Protein AF-A0A1G1BTY7-F1 (afdb_monomer_lite)

Structure (mmCIF, N/CA/C/O backbone):
data_AF-A0A1G1BTY7-F1
#
_entry.id   AF-A0A1G1BTY7-F1
#
loop_
_atom_site.group_PDB
_atom_site.id
_atom_site.type_symbol
_atom_site.label_atom_id
_atom_site.label_alt_id
_atom_site.label_comp_id
_atom_site.label_asym_id
_atom_site.label_entity_id
_atom_site.label_seq_id
_atom_site.pdbx_PDB_ins_code
_atom_site.Cartn_x
_atom_site.Cartn_y
_atom_site.Cartn_z
_atom_site.occupancy
_atom_site.B_iso_or_equiv
_atom_site.auth_seq_id
_atom_site.auth_comp_id
_atom_site.auth_asym_id
_atom_site.auth_atom_id
_atom_site.pdbx_PDB_model_num
ATOM 1 N N . MET A 1 1 ? -11.167 17.043 -4.896 1.00 30.80 1 MET A N 1
ATOM 2 C CA . MET A 1 1 ? -10.889 15.756 -4.227 1.00 30.80 1 MET A CA 1
ATOM 3 C C . MET A 1 1 ? -9.434 15.813 -3.816 1.00 30.80 1 MET A C 1
ATOM 5 O O . MET A 1 1 ? -8.665 16.258 -4.662 1.00 30.80 1 MET A O 1
ATOM 9 N N . PRO A 1 2 ? -9.072 15.516 -2.560 1.00 29.55 2 PRO A N 1
ATOM 10 C CA . PRO A 1 2 ? -7.676 15.554 -2.155 1.00 29.55 2 PRO A CA 1
ATOM 11 C C . PRO A 1 2 ? -6.956 14.440 -2.915 1.00 29.55 2 PRO A C 1
ATOM 13 O O . PRO A 1 2 ? -7.175 13.257 -2.687 1.00 29.55 2 PRO A O 1
ATOM 16 N N . THR A 1 3 ? -6.199 14.832 -3.930 1.00 33.53 3 THR A N 1
ATOM 17 C CA . THR A 1 3 ? -5.165 13.992 -4.515 1.00 33.53 3 THR A CA 1
ATOM 18 C C . THR A 1 3 ? -4.026 14.033 -3.522 1.00 33.53 3 THR A C 1
ATOM 20 O O . THR A 1 3 ? -3.587 15.130 -3.188 1.00 33.53 3 THR A O 1
ATOM 23 N N . CYS A 1 4 ? -3.580 12.881 -3.032 1.00 36.69 4 CYS A N 1
ATOM 24 C CA . CYS A 1 4 ? -2.282 12.803 -2.382 1.00 36.69 4 CYS A CA 1
ATOM 25 C C . CYS A 1 4 ? -1.273 13.517 -3.303 1.00 36.69 4 CYS A C 1
ATOM 27 O O . CYS A 1 4 ? -1.178 13.168 -4.482 1.00 36.69 4 CYS A O 1
ATOM 29 N N . GLU A 1 5 ? -0.651 14.602 -2.832 1.00 35.53 5 GLU A N 1
ATOM 30 C CA . GLU A 1 5 ? 0.199 15.499 -3.636 1.00 35.53 5 GLU A CA 1
ATOM 31 C C . GLU A 1 5 ? 1.597 14.903 -3.895 1.00 35.53 5 GLU A C 1
ATOM 33 O O . GLU A 1 5 ? 2.581 15.626 -4.000 1.00 35.53 5 GLU A O 1
ATOM 38 N N . TYR A 1 6 ? 1.689 13.581 -4.046 1.00 39.53 6 TYR A N 1
ATOM 39 C CA . TYR A 1 6 ? 2.853 12.921 -4.630 1.00 39.53 6 TYR A CA 1
ATOM 40 C C . TYR A 1 6 ? 2.612 12.843 -6.141 1.00 39.53 6 TYR A C 1
ATOM 42 O O . TYR A 1 6 ? 1.597 12.334 -6.629 1.00 39.53 6 TYR A O 1
ATOM 50 N N . ALA A 1 7 ? 3.419 13.617 -6.858 1.00 35.12 7 ALA A N 1
ATOM 51 C CA . ALA A 1 7 ? 3.054 14.248 -8.109 1.00 35.12 7 ALA A CA 1
ATOM 52 C C . ALA A 1 7 ? 2.794 13.244 -9.240 1.00 35.12 7 ALA A C 1
ATOM 54 O O . ALA A 1 7 ? 3.575 12.344 -9.522 1.00 35.12 7 ALA A O 1
ATOM 55 N N . ARG A 1 8 ? 1.705 13.501 -9.973 1.00 36.00 8 ARG A N 1
ATOM 56 C CA . ARG A 1 8 ? 1.373 12.902 -11.271 1.00 36.00 8 ARG A CA 1
ATOM 57 C C . ARG A 1 8 ? 2.515 13.097 -12.278 1.00 36.00 8 ARG A C 1
ATOM 59 O O . ARG A 1 8 ? 2.479 14.031 -13.084 1.00 36.00 8 ARG A O 1
ATOM 66 N N . GLY A 1 9 ? 3.488 12.195 -12.283 1.00 30.42 9 GLY A N 1
ATOM 67 C CA . GLY A 1 9 ? 4.342 11.973 -13.439 1.00 30.42 9 GLY A CA 1
ATOM 68 C C . GLY A 1 9 ? 3.481 11.418 -14.570 1.00 30.42 9 GLY A C 1
ATOM 69 O O . GLY A 1 9 ? 2.760 10.437 -14.393 1.00 30.42 9 GLY A O 1
ATOM 70 N N . LYS A 1 10 ? 3.495 12.055 -15.745 1.00 30.59 10 LYS A N 1
ATOM 71 C CA . LYS A 1 10 ? 2.963 11.407 -16.948 1.00 30.59 10 LYS A CA 1
ATOM 72 C C . LYS A 1 10 ? 3.816 10.169 -17.192 1.00 30.59 10 LYS A C 1
ATOM 74 O O . LYS A 1 10 ? 4.998 10.327 -17.479 1.00 30.59 10 LYS A O 1
ATOM 79 N N . ALA A 1 11 ? 3.218 8.982 -17.114 1.00 34.47 11 ALA A N 1
ATOM 80 C CA . ALA A 1 11 ? 3.853 7.765 -17.596 1.00 34.47 11 ALA A CA 1
ATOM 81 C C . ALA A 1 11 ? 4.316 8.014 -19.044 1.00 34.47 11 ALA A C 1
ATOM 83 O O . ALA A 1 11 ? 3.477 8.340 -19.898 1.00 34.47 11 ALA A O 1
ATOM 84 N N . PRO A 1 12 ? 5.622 7.949 -19.350 1.00 29.91 12 PRO A N 1
ATOM 85 C CA . PRO A 1 12 ? 6.035 7.917 -20.734 1.00 29.91 12 PRO A CA 1
ATOM 86 C C . PRO A 1 12 ? 5.513 6.604 -21.317 1.00 29.91 12 PRO A C 1
ATOM 88 O O . PRO A 1 12 ? 5.798 5.519 -20.816 1.00 29.91 12 PRO A O 1
ATOM 91 N N . ALA A 1 13 ? 4.732 6.698 -22.391 1.00 38.38 13 ALA A N 1
ATOM 92 C CA . ALA A 1 13 ? 4.603 5.567 -23.294 1.00 38.38 13 ALA A CA 1
ATOM 93 C C . ALA A 1 13 ? 6.022 5.196 -23.752 1.00 38.38 13 ALA A C 1
ATOM 95 O O . ALA A 1 13 ? 6.784 6.114 -24.037 1.00 38.38 13 ALA A O 1
ATOM 96 N N . PHE A 1 14 ? 6.393 3.910 -23.799 1.00 40.09 14 PHE A N 1
ATOM 97 C CA . PHE A 1 14 ? 6.900 3.266 -25.022 1.00 40.09 14 PHE A CA 1
ATOM 98 C C . PHE A 1 14 ? 7.572 1.885 -24.829 1.00 40.09 14 PHE A C 1
ATOM 100 O O . PHE A 1 14 ? 8.242 1.605 -23.844 1.00 40.09 14 PHE A O 1
ATOM 107 N N . TYR A 1 15 ? 7.444 1.119 -25.926 1.00 33.34 15 TYR A N 1
ATOM 108 C CA . TYR A 1 15 ? 8.197 -0.038 -26.434 1.00 33.34 15 TYR A CA 1
ATOM 109 C C . TYR A 1 15 ? 8.026 -1.417 -25.776 1.00 33.34 15 TYR A C 1
ATOM 111 O O . TYR A 1 15 ? 8.810 -1.862 -24.944 1.00 33.34 15 TYR A O 1
ATOM 119 N N . ASN A 1 16 ? 7.068 -2.162 -26.346 1.00 40.59 16 ASN A N 1
ATOM 120 C CA . ASN A 1 16 ? 7.170 -3.608 -26.530 1.00 40.59 16 ASN A CA 1
ATOM 121 C C . ASN A 1 16 ? 8.523 -3.942 -27.176 1.00 40.59 16 ASN A C 1
ATOM 123 O O . ASN A 1 16 ? 8.754 -3.609 -28.341 1.00 40.59 16 ASN A O 1
ATOM 127 N N . GLN A 1 17 ? 9.394 -4.625 -26.441 1.00 33.88 17 GLN A N 1
ATOM 128 C CA . GLN A 1 17 ? 10.288 -5.589 -27.064 1.00 33.88 17 GLN A CA 1
ATOM 129 C C . GLN A 1 17 ? 9.609 -6.950 -26.963 1.00 33.88 17 GLN A C 1
ATOM 131 O O . GLN A 1 17 ? 9.411 -7.489 -25.873 1.00 33.88 17 GLN A O 1
ATOM 136 N N . ASP A 1 18 ? 9.190 -7.441 -28.128 1.00 41.91 18 ASP A N 1
ATOM 137 C CA . ASP A 1 18 ? 8.874 -8.840 -28.359 1.00 41.91 18 ASP A CA 1
ATOM 138 C C . ASP A 1 18 ? 10.073 -9.691 -27.931 1.00 41.91 18 ASP A C 1
ATOM 140 O O . ASP A 1 18 ? 11.046 -9.810 -28.668 1.00 41.91 18 ASP A O 1
ATOM 144 N N . ASP A 1 19 ? 9.971 -10.314 -26.761 1.00 38.28 19 ASP A N 1
ATOM 145 C CA . ASP A 1 19 ? 10.674 -11.559 -26.480 1.00 38.28 19 ASP A CA 1
ATOM 146 C C . ASP A 1 19 ? 9.630 -12.671 -26.501 1.00 38.28 19 ASP A C 1
ATOM 148 O O . ASP A 1 19 ? 9.030 -13.058 -25.491 1.00 38.28 19 ASP A O 1
ATOM 152 N N . THR A 1 20 ? 9.377 -13.158 -27.714 1.00 41.41 20 THR A N 1
ATOM 153 C CA . THR A 1 20 ? 8.803 -14.475 -27.951 1.00 41.41 20 THR A CA 1
ATOM 154 C C . THR A 1 20 ? 9.723 -15.521 -27.337 1.00 41.41 20 THR A C 1
ATOM 156 O O . THR A 1 20 ? 10.655 -15.973 -27.988 1.00 41.41 20 THR A O 1
ATOM 159 N N . GLU A 1 21 ? 9.451 -15.917 -26.101 1.00 34.34 21 GLU A N 1
ATOM 160 C CA . GLU A 1 21 ? 9.731 -17.264 -25.614 1.00 34.34 21 GLU A CA 1
ATOM 161 C C . GLU A 1 21 ? 8.809 -17.555 -24.424 1.00 34.34 21 GLU A C 1
ATOM 163 O O . GLU A 1 21 ? 9.045 -17.175 -23.274 1.00 34.34 21 GLU A O 1
ATOM 168 N N . GLU A 1 22 ? 7.701 -18.233 -24.733 1.00 40.88 22 GLU A N 1
ATOM 169 C CA . GLU A 1 22 ? 6.933 -19.009 -23.768 1.00 40.88 22 GLU A CA 1
ATOM 170 C C . GLU A 1 22 ? 7.866 -20.023 -23.090 1.00 40.88 22 GLU A C 1
ATOM 172 O O . GLU A 1 22 ? 8.032 -21.156 -23.538 1.00 40.88 22 GLU A O 1
ATOM 177 N N . SER A 1 23 ? 8.471 -19.636 -21.972 1.00 34.22 23 SER A N 1
ATOM 178 C CA . SER A 1 23 ? 9.056 -20.598 -21.050 1.00 34.22 23 SER A CA 1
ATOM 179 C C . SER A 1 23 ? 7.959 -21.091 -20.111 1.00 34.22 23 SER A C 1
ATOM 181 O O . SER A 1 23 ? 7.565 -20.417 -19.157 1.00 34.22 23 SER A O 1
ATOM 183 N N . MET A 1 24 ? 7.453 -22.284 -20.434 1.00 34.50 24 MET A N 1
ATOM 184 C CA . MET A 1 24 ? 6.590 -23.165 -19.638 1.00 34.50 24 MET A CA 1
ATOM 185 C C . MET A 1 24 ? 7.217 -23.565 -18.285 1.00 34.50 24 MET A C 1
ATOM 187 O O . MET A 1 24 ? 7.344 -24.744 -17.959 1.00 34.50 24 MET A O 1
ATOM 191 N N . PHE A 1 25 ? 7.561 -22.599 -17.442 1.00 32.88 25 PHE A N 1
ATOM 192 C CA . PHE A 1 25 ? 7.796 -22.835 -16.025 1.00 32.88 25 PHE A CA 1
ATOM 193 C C . PHE A 1 25 ? 6.852 -21.941 -15.244 1.00 32.88 25 PHE A C 1
ATOM 195 O O . PHE A 1 25 ? 7.087 -20.749 -15.059 1.00 32.88 25 PHE A O 1
ATOM 202 N N . GLY A 1 26 ? 5.750 -22.542 -14.793 1.00 35.69 26 GLY A N 1
ATOM 203 C CA . GLY A 1 26 ? 4.870 -21.953 -13.800 1.00 35.69 26 GLY A CA 1
ATOM 204 C C . GLY A 1 26 ? 5.678 -21.574 -12.565 1.00 35.69 26 GLY A C 1
ATOM 205 O O . GLY A 1 26 ? 5.890 -22.388 -11.670 1.00 35.69 26 GLY A O 1
ATOM 206 N N . LEU A 1 27 ? 6.123 -20.321 -12.510 1.00 38.34 27 LEU A N 1
ATOM 207 C CA . LEU A 1 27 ? 6.596 -19.694 -11.292 1.00 38.34 27 LEU A CA 1
ATOM 208 C C . LEU A 1 27 ? 5.362 -19.487 -10.416 1.00 38.34 27 LEU A C 1
ATOM 210 O O . LEU A 1 27 ? 4.747 -18.417 -10.402 1.00 38.34 27 LEU A O 1
ATOM 214 N N . SER A 1 28 ? 4.985 -20.528 -9.671 1.00 41.66 28 SER A N 1
ATOM 215 C CA . SER A 1 28 ? 4.284 -20.335 -8.408 1.00 41.66 28 SER A CA 1
ATOM 216 C C . SER A 1 28 ? 5.269 -19.631 -7.473 1.00 41.66 28 SER A C 1
ATOM 218 O O . SER A 1 28 ? 5.926 -20.242 -6.628 1.00 41.66 28 SER A O 1
ATOM 220 N N . SER A 1 29 ? 5.454 -18.331 -7.684 1.00 51.25 29 SER A N 1
ATOM 221 C CA . SER A 1 29 ? 6.019 -17.448 -6.681 1.00 51.25 29 SER A CA 1
ATOM 222 C C . SER A 1 29 ? 5.156 -17.667 -5.441 1.00 51.25 29 SER A C 1
ATOM 224 O O . SER A 1 29 ? 3.958 -17.408 -5.511 1.00 51.25 29 SER A O 1
ATOM 226 N N . GLY A 1 30 ? 5.700 -18.238 -4.363 1.00 61.50 30 GLY A N 1
ATOM 227 C CA . GLY A 1 30 ? 4.954 -18.670 -3.167 1.00 61.50 30 GLY A CA 1
ATOM 228 C C . GLY A 1 30 ? 4.250 -17.551 -2.383 1.00 61.50 30 GLY A C 1
ATOM 229 O O . GLY A 1 30 ? 3.937 -17.733 -1.211 1.00 61.50 30 GLY A O 1
ATOM 230 N N . PHE A 1 31 ? 4.032 -16.401 -3.014 1.00 75.19 31 PHE A N 1
ATOM 231 C CA . PHE A 1 31 ? 3.269 -15.271 -2.527 1.00 75.19 31 PHE A CA 1
ATOM 232 C C . PHE A 1 31 ? 1.771 -15.567 -2.529 1.00 75.19 31 PHE A C 1
ATOM 234 O O . PHE A 1 31 ? 1.245 -16.229 -3.427 1.00 75.19 31 PHE A O 1
ATOM 241 N N . LYS A 1 32 ? 1.076 -15.050 -1.517 1.00 84.62 32 LYS A N 1
ATOM 242 C CA . LYS A 1 32 ? -0.344 -15.318 -1.264 1.00 84.62 32 LYS A CA 1
ATOM 243 C C . LYS A 1 32 ? -1.220 -14.163 -1.753 1.00 84.62 32 LYS A C 1
ATOM 245 O O . LYS A 1 32 ? -2.088 -13.700 -1.019 1.00 84.62 32 LYS A O 1
ATOM 250 N N . PHE A 1 33 ? -0.982 -13.680 -2.973 1.00 91.88 33 PHE A N 1
ATOM 251 C CA . PHE A 1 33 ? -1.781 -12.602 -3.555 1.00 91.88 33 PHE A CA 1
ATOM 252 C C . PHE A 1 33 ? -2.063 -12.783 -5.045 1.00 91.88 33 PHE A C 1
ATOM 254 O O . PHE A 1 33 ? -1.353 -13.492 -5.761 1.00 91.88 33 PHE A O 1
ATOM 261 N N . THR A 1 34 ? -3.108 -12.102 -5.511 1.00 92.69 34 THR A N 1
ATOM 262 C CA . THR A 1 34 ? -3.512 -12.061 -6.922 1.00 92.69 34 THR A CA 1
ATOM 263 C C . THR A 1 34 ? -3.245 -10.680 -7.506 1.00 92.69 34 THR A C 1
ATOM 265 O O . THR A 1 34 ? -3.513 -9.675 -6.859 1.00 92.69 34 THR A O 1
ATOM 268 N N . VAL A 1 35 ? -2.732 -10.623 -8.738 1.00 92.50 35 VAL A N 1
ATOM 269 C CA . VAL A 1 35 ? -2.557 -9.367 -9.485 1.00 92.50 35 VAL A CA 1
ATOM 270 C C . VAL A 1 35 ? -3.687 -9.226 -10.502 1.00 92.50 35 VAL A C 1
ATOM 272 O O . VAL A 1 35 ? -3.752 -9.988 -11.475 1.00 92.50 35 VAL A O 1
ATOM 275 N N . ASN A 1 36 ? -4.549 -8.241 -10.274 1.00 93.75 36 ASN A N 1
ATOM 276 C CA . ASN A 1 36 ? -5.688 -7.880 -11.106 1.00 93.75 36 ASN A CA 1
ATOM 277 C C . ASN A 1 36 ? -5.330 -6.628 -11.914 1.00 93.75 36 ASN A C 1
ATOM 279 O O . ASN A 1 36 ? -5.327 -5.519 -11.385 1.00 93.75 36 ASN A O 1
ATOM 283 N N . VAL A 1 37 ? -5.012 -6.823 -13.194 1.00 92.62 37 VAL A N 1
ATOM 284 C CA . VAL A 1 37 ? -4.870 -5.718 -14.150 1.00 92.62 37 VAL A CA 1
ATOM 285 C C . VAL A 1 37 ? -6.267 -5.389 -14.662 1.00 92.62 37 VAL A C 1
ATOM 287 O O . VAL A 1 37 ? -6.961 -6.287 -15.147 1.00 92.62 37 VAL A O 1
ATOM 290 N N . VAL A 1 38 ? -6.697 -4.145 -14.487 1.00 92.25 38 VAL A N 1
ATOM 291 C CA . VAL A 1 38 ? -8.060 -3.688 -14.782 1.00 92.25 38 VAL A CA 1
ATOM 292 C C . VAL A 1 38 ? -8.028 -2.434 -15.649 1.00 92.25 38 VAL A C 1
ATOM 294 O O . VAL A 1 38 ? -7.058 -1.685 -15.629 1.00 92.25 38 VAL A O 1
ATOM 297 N N . ALA A 1 39 ? -9.103 -2.177 -16.396 1.00 92.31 39 ALA A N 1
ATOM 298 C CA . ALA A 1 39 ? -9.231 -0.940 -17.164 1.00 92.31 39 ALA A CA 1
ATOM 299 C C . ALA A 1 39 ? -9.092 0.297 -16.255 1.00 92.31 39 ALA A C 1
ATOM 301 O O . ALA A 1 39 ? -9.523 0.266 -15.100 1.00 92.31 39 ALA A O 1
ATOM 302 N N . GLU A 1 40 ? -8.546 1.396 -16.782 1.00 88.38 40 GLU A N 1
ATOM 303 C CA . GLU A 1 40 ? -8.278 2.622 -16.012 1.00 88.38 40 GLU A CA 1
ATOM 304 C C . GLU A 1 40 ? -9.521 3.149 -15.274 1.00 88.38 40 GLU A C 1
ATOM 306 O O . GLU A 1 40 ? -9.442 3.512 -14.102 1.00 88.38 40 GLU A O 1
ATOM 311 N N . GLU A 1 41 ? -10.691 3.128 -15.921 1.00 89.88 41 GLU A N 1
ATOM 312 C CA . GLU A 1 41 ? -11.952 3.539 -15.290 1.00 89.88 41 GLU A CA 1
ATOM 313 C C . GLU A 1 41 ? -12.291 2.696 -14.055 1.00 89.88 41 GLU A C 1
ATOM 315 O O . GLU A 1 41 ? -12.755 3.224 -13.044 1.00 89.88 41 GLU A O 1
ATOM 320 N N . GLU A 1 42 ? -12.053 1.385 -14.122 1.00 91.88 42 GLU A N 1
ATOM 321 C CA . GLU A 1 42 ? -12.303 0.479 -13.004 1.00 91.88 42 GLU A CA 1
ATOM 322 C C . GLU A 1 42 ? -11.259 0.669 -11.905 1.00 91.88 42 GLU A C 1
ATOM 324 O O . GLU A 1 42 ? -11.615 0.745 -10.731 1.00 91.88 42 GLU A O 1
ATOM 329 N N . TYR A 1 43 ? -9.987 0.847 -12.271 1.00 91.12 43 TYR A N 1
ATOM 330 C CA . TYR A 1 43 ? -8.940 1.201 -11.315 1.00 91.12 43 TYR A CA 1
ATOM 331 C C . TYR A 1 43 ? -9.303 2.474 -10.538 1.00 91.12 43 TYR A C 1
ATOM 333 O O . TYR A 1 43 ? -9.249 2.483 -9.308 1.00 91.12 43 TYR A O 1
ATOM 341 N N . ARG A 1 44 ? -9.752 3.529 -11.232 1.00 90.12 44 ARG A N 1
ATOM 342 C CA . ARG A 1 44 ? -10.183 4.786 -10.600 1.00 90.12 44 ARG A CA 1
ATOM 343 C C . ARG A 1 44 ? -11.372 4.586 -9.667 1.00 90.12 44 ARG A C 1
ATOM 345 O O . ARG A 1 44 ? -11.353 5.120 -8.564 1.00 90.12 44 ARG A O 1
ATOM 352 N N . ARG A 1 45 ? -12.359 3.763 -10.037 1.00 89.69 45 ARG A N 1
ATOM 353 C CA . ARG A 1 45 ? -13.472 3.413 -9.132 1.00 89.69 45 ARG A CA 1
ATOM 354 C C . ARG A 1 45 ? -12.992 2.710 -7.865 1.00 89.69 45 ARG A C 1
ATOM 356 O O . ARG A 1 45 ? -13.477 3.028 -6.780 1.00 89.69 45 ARG A O 1
ATOM 363 N N . VAL A 1 46 ? -12.051 1.772 -7.987 1.00 89.00 46 VAL A N 1
ATOM 364 C CA . VAL A 1 46 ? -11.468 1.074 -6.830 1.00 89.00 46 VAL A CA 1
ATOM 365 C C . VAL A 1 46 ? -10.682 2.051 -5.954 1.00 89.00 46 VAL A C 1
ATOM 367 O O . VAL A 1 46 ? -10.846 2.022 -4.733 1.00 89.00 46 VAL A O 1
ATOM 370 N N . TYR A 1 47 ? -9.884 2.935 -6.560 1.00 89.75 47 TYR A N 1
ATOM 371 C CA . TYR A 1 47 ? -9.130 3.979 -5.864 1.00 89.75 47 TYR A CA 1
ATOM 372 C C . TYR A 1 47 ? -10.059 4.918 -5.091 1.00 89.75 47 TYR A C 1
ATOM 374 O O . TYR A 1 47 ? -9.928 5.049 -3.877 1.00 89.75 47 TYR A O 1
ATOM 382 N N . ASP A 1 48 ? -11.032 5.527 -5.770 1.00 87.81 48 ASP A N 1
ATOM 383 C CA . ASP A 1 48 ? -11.942 6.508 -5.173 1.00 87.81 48 ASP A CA 1
ATOM 384 C C . ASP A 1 48 ? -12.783 5.881 -4.055 1.00 87.81 48 ASP A C 1
ATOM 386 O O . ASP A 1 48 ? -13.005 6.500 -3.014 1.00 87.81 48 ASP A O 1
ATOM 390 N N . GLY A 1 49 ? -13.212 4.628 -4.236 1.00 85.88 49 GLY A N 1
ATOM 391 C CA . GLY A 1 49 ? -13.920 3.876 -3.202 1.00 85.88 49 GLY A CA 1
ATOM 392 C C . GLY A 1 49 ? -13.050 3.563 -1.981 1.00 85.88 49 GLY A C 1
ATOM 393 O O . GLY A 1 49 ? -13.551 3.569 -0.859 1.00 85.88 49 GLY A O 1
ATOM 394 N N . ALA A 1 50 ? -11.754 3.305 -2.175 1.00 84.75 50 ALA A N 1
ATOM 395 C CA . ALA A 1 50 ? -10.813 3.049 -1.087 1.00 84.75 50 ALA A CA 1
ATOM 396 C C . ALA A 1 50 ? -10.403 4.331 -0.343 1.00 84.75 50 ALA A C 1
ATOM 398 O O . ALA A 1 50 ? -10.307 4.322 0.882 1.00 84.75 50 ALA A O 1
ATOM 399 N N . ALA A 1 51 ? -10.202 5.430 -1.072 1.00 83.19 51 ALA A N 1
ATOM 400 C CA . ALA A 1 51 ? -9.823 6.734 -0.528 1.00 83.19 51 ALA A CA 1
ATOM 401 C C . ALA A 1 51 ? -11.000 7.486 0.124 1.00 83.19 51 ALA A C 1
ATOM 403 O O . ALA A 1 51 ? -10.817 8.549 0.720 1.00 83.19 51 ALA A O 1
ATOM 404 N N . GLN A 1 52 ? -12.225 6.961 0.023 1.00 81.25 52 GLN A N 1
ATOM 405 C CA . GLN A 1 52 ? -13.399 7.600 0.598 1.00 81.25 52 GLN A CA 1
ATOM 406 C C . GLN A 1 52 ? -13.303 7.677 2.131 1.00 81.25 52 GLN A C 1
ATOM 408 O O . GLN A 1 52 ? -13.100 6.678 2.825 1.00 81.25 52 GLN A O 1
ATOM 413 N N . ALA A 1 53 ? -13.522 8.878 2.673 1.00 74.44 53 ALA A N 1
ATOM 414 C CA . ALA A 1 53 ? -13.606 9.086 4.113 1.00 74.44 53 ALA A CA 1
ATOM 415 C C . ALA A 1 53 ? -14.707 8.211 4.736 1.00 74.44 53 ALA A C 1
ATOM 417 O O . ALA A 1 53 ? -15.807 8.061 4.193 1.00 74.44 53 ALA A O 1
ATOM 418 N N . VAL A 1 54 ? -14.419 7.643 5.905 1.00 80.31 54 VAL A N 1
ATOM 419 C CA . VAL A 1 54 ? -15.334 6.710 6.566 1.00 80.31 54 VAL A CA 1
ATOM 420 C C . VAL A 1 54 ? -16.417 7.479 7.311 1.00 80.31 54 VAL A C 1
ATOM 422 O O . VAL A 1 54 ? -16.137 8.407 8.069 1.00 80.31 54 VAL A O 1
ATOM 425 N N . ILE A 1 55 ? -17.669 7.038 7.168 1.00 75.31 55 ILE A N 1
ATOM 426 C CA . ILE A 1 55 ? -18.754 7.500 8.035 1.00 75.31 55 ILE A CA 1
ATOM 427 C C . ILE A 1 55 ? -18.512 6.934 9.436 1.00 75.31 55 ILE A C 1
ATOM 429 O O . ILE A 1 55 ? -18.662 5.735 9.680 1.00 75.31 55 ILE A O 1
ATOM 433 N N . LEU A 1 56 ? -18.117 7.810 10.355 1.00 75.12 56 LEU A N 1
ATOM 434 C CA . LEU A 1 56 ? -17.889 7.457 11.748 1.00 75.12 56 LEU A CA 1
ATOM 435 C C . LEU A 1 56 ? -19.229 7.161 12.423 1.00 75.12 56 LEU A C 1
ATOM 437 O O . LEU A 1 56 ? -20.157 7.970 12.398 1.00 75.12 56 LEU A O 1
ATOM 441 N N . THR A 1 57 ? -19.326 5.983 13.023 1.00 68.12 57 THR A N 1
ATOM 442 C CA . THR A 1 57 ? -20.499 5.534 13.782 1.00 68.12 57 THR A CA 1
ATOM 443 C C . THR A 1 57 ? -20.113 5.409 15.252 1.00 68.12 57 THR A C 1
ATOM 445 O O . THR A 1 57 ? -18.930 5.402 15.583 1.00 68.12 57 THR A O 1
ATOM 448 N N . GLY A 1 58 ? -21.080 5.297 16.167 1.00 61.25 58 GLY A N 1
ATOM 449 C CA . GLY A 1 58 ? -20.786 5.199 17.607 1.00 61.25 58 GLY A CA 1
ATOM 450 C C . GLY A 1 58 ? -19.813 4.069 17.992 1.00 61.25 58 GLY A C 1
ATOM 451 O O . GLY A 1 58 ? -19.155 4.166 19.023 1.00 61.25 58 GLY A O 1
ATOM 452 N N . SER A 1 59 ? -19.677 3.032 17.158 1.00 75.06 59 SER A N 1
ATOM 453 C CA . SER A 1 59 ? -18.732 1.921 17.332 1.00 75.06 59 SER A CA 1
ATOM 454 C C . SER A 1 59 ? -17.335 2.163 16.743 1.00 75.06 59 SER A C 1
ATOM 456 O O . SER A 1 59 ? -16.397 1.487 17.153 1.00 75.06 59 SER A O 1
ATOM 458 N N . LEU A 1 60 ? -17.169 3.108 15.811 1.00 83.25 60 LEU A N 1
ATOM 459 C CA . LEU A 1 60 ? -15.880 3.469 15.210 1.00 83.25 60 LEU A CA 1
ATOM 460 C C . LEU A 1 60 ? -15.687 4.984 15.295 1.00 83.25 60 LEU A C 1
ATOM 462 O O . LEU A 1 60 ? -16.184 5.747 14.464 1.00 83.25 60 LEU A O 1
ATOM 466 N N . THR A 1 61 ? -14.962 5.416 16.324 1.00 88.88 61 THR A N 1
ATOM 467 C CA . THR A 1 61 ? -14.663 6.833 16.551 1.00 88.88 61 THR A CA 1
ATOM 468 C C . THR A 1 61 ? -13.467 7.288 15.716 1.00 88.88 61 THR A C 1
ATOM 470 O O . THR A 1 61 ? -12.608 6.484 15.352 1.00 88.88 61 THR A O 1
ATOM 473 N N . LYS A 1 62 ? -13.358 8.604 15.472 1.00 88.56 62 LYS A N 1
ATOM 474 C CA . LYS A 1 62 ? -12.187 9.200 14.804 1.00 88.56 62 LYS A CA 1
ATOM 475 C C . LYS A 1 62 ? -10.882 8.822 15.507 1.00 88.56 62 LYS A C 1
ATOM 477 O O . LYS A 1 62 ? -9.924 8.459 14.846 1.00 88.56 62 LYS A O 1
ATOM 482 N N . ALA A 1 63 ? -10.865 8.889 16.839 1.00 90.38 63 ALA A N 1
ATOM 483 C CA . ALA A 1 63 ? -9.681 8.589 17.639 1.00 90.38 63 ALA A CA 1
ATOM 484 C C . ALA A 1 63 ? -9.274 7.110 17.548 1.00 90.38 63 ALA A C 1
ATOM 486 O O . ALA A 1 63 ? -8.087 6.810 17.490 1.00 90.38 63 ALA A O 1
ATOM 487 N N . ALA A 1 64 ? -10.245 6.190 17.504 1.00 90.38 64 ALA A N 1
ATOM 488 C CA . ALA A 1 64 ? -9.957 4.772 17.309 1.00 90.38 64 ALA A CA 1
ATOM 489 C C . ALA A 1 64 ? -9.353 4.510 15.922 1.00 90.38 64 ALA A C 1
ATOM 491 O O . ALA A 1 64 ? -8.345 3.817 15.825 1.00 90.38 64 ALA A O 1
ATOM 492 N N . LEU A 1 65 ? -9.926 5.113 14.875 1.00 90.75 65 LEU A N 1
ATOM 493 C CA . LEU A 1 65 ? -9.420 4.963 13.511 1.00 90.75 65 LEU A CA 1
ATOM 494 C C . LEU A 1 65 ? -8.039 5.609 13.327 1.00 90.75 65 LEU A C 1
ATOM 496 O O . LEU A 1 65 ? -7.174 5.019 12.693 1.00 90.75 65 LEU A O 1
ATOM 500 N N . GLN A 1 66 ? -7.811 6.778 13.929 1.00 92.56 66 GLN A N 1
ATOM 501 C CA . GLN A 1 66 ? -6.503 7.431 13.919 1.00 92.56 66 GLN A CA 1
ATOM 502 C C . GLN A 1 66 ? -5.442 6.569 14.605 1.00 92.56 66 GLN A C 1
ATOM 504 O O . GLN A 1 66 ? -4.360 6.380 14.067 1.00 92.56 66 GLN A O 1
ATOM 509 N N . LYS A 1 67 ? -5.761 5.995 15.769 1.00 93.44 67 LYS A N 1
ATOM 510 C CA . LYS A 1 67 ? -4.841 5.098 16.471 1.00 93.44 67 LYS A CA 1
ATOM 511 C C . LYS A 1 67 ? -4.508 3.860 15.635 1.00 93.44 67 LYS A C 1
ATOM 513 O O . LYS A 1 67 ? -3.379 3.388 15.656 1.00 93.44 67 LYS A O 1
ATOM 518 N N . GLU A 1 68 ? -5.484 3.321 14.910 1.00 94.69 68 GLU A N 1
ATOM 519 C CA . GLU A 1 68 ? -5.245 2.203 13.997 1.00 94.69 68 GLU A CA 1
ATOM 520 C C . GLU A 1 68 ? -4.380 2.611 12.797 1.00 94.69 68 GLU A C 1
ATOM 522 O O . GLU A 1 68 ? -3.498 1.846 12.417 1.00 94.69 68 GLU A O 1
ATOM 527 N N . PHE A 1 69 ? -4.563 3.820 12.254 1.00 94.44 69 PHE A N 1
ATOM 528 C CA . PHE A 1 69 ? -3.655 4.385 11.253 1.00 94.44 69 PHE A CA 1
ATOM 529 C C . PHE A 1 69 ? -2.226 4.505 11.794 1.00 94.44 69 PHE A C 1
ATOM 531 O O . PHE A 1 69 ? -1.296 4.048 11.146 1.00 94.44 69 PHE A O 1
ATOM 538 N N . GLU A 1 70 ? -2.040 5.056 12.996 1.00 95.00 70 GLU A N 1
ATOM 539 C CA . GLU A 1 70 ? -0.721 5.179 13.636 1.00 95.00 70 GLU A CA 1
ATOM 540 C C . GLU A 1 70 ? -0.060 3.804 13.835 1.00 95.00 70 GLU A C 1
ATOM 542 O O . GLU A 1 70 ? 1.141 3.645 13.617 1.00 95.00 70 GLU A O 1
ATOM 547 N N . MET A 1 71 ? -0.845 2.782 14.200 1.00 95.56 71 MET A N 1
ATOM 548 C CA . MET A 1 71 ? -0.369 1.396 14.269 1.00 95.56 71 MET A CA 1
ATOM 549 C C . MET A 1 71 ? 0.034 0.859 12.894 1.00 95.56 71 MET A C 1
ATOM 551 O O . MET A 1 71 ? 1.058 0.179 12.790 1.00 95.56 71 MET A O 1
ATOM 555 N N . PHE A 1 72 ? -0.762 1.141 11.859 1.00 95.50 72 PHE A N 1
ATOM 556 C CA . PHE A 1 72 ? -0.465 0.746 10.487 1.00 95.50 72 PHE A CA 1
ATOM 557 C C . PHE A 1 72 ? 0.829 1.404 10.003 1.00 95.50 72 PHE A C 1
ATOM 559 O O . PHE A 1 72 ? 1.748 0.688 9.617 1.00 95.50 72 PHE A O 1
ATOM 566 N N . ASP A 1 73 ? 0.933 2.729 10.083 1.00 95.44 73 ASP A N 1
ATOM 567 C CA . ASP A 1 73 ? 2.096 3.495 9.632 1.00 95.44 73 ASP A CA 1
ATOM 568 C C . ASP A 1 73 ? 3.388 3.030 10.319 1.00 95.44 73 ASP A C 1
ATOM 570 O O . ASP A 1 73 ? 4.349 2.661 9.642 1.00 95.44 73 ASP A O 1
ATOM 574 N N . ALA A 1 74 ? 3.385 2.924 11.652 1.00 95.06 74 ALA A N 1
ATOM 575 C CA . ALA A 1 74 ? 4.554 2.468 12.401 1.00 95.06 74 ALA A CA 1
ATOM 576 C C . ALA A 1 74 ? 4.976 1.039 12.016 1.00 95.06 74 ALA A C 1
ATOM 578 O O . ALA A 1 74 ? 6.156 0.780 11.773 1.00 95.06 74 ALA A O 1
ATOM 579 N N . SER A 1 75 ? 4.014 0.114 11.916 1.00 96.56 75 SER A N 1
ATOM 580 C CA . SER A 1 75 ? 4.289 -1.284 11.552 1.00 96.56 75 SER A CA 1
ATOM 581 C C . SER A 1 75 ? 4.776 -1.408 10.109 1.00 96.56 75 SER A C 1
ATOM 583 O O . SER A 1 75 ? 5.651 -2.222 9.815 1.00 96.56 75 SER A O 1
ATOM 585 N N . LEU A 1 76 ? 4.227 -0.593 9.206 1.00 96.00 76 LEU A N 1
ATOM 586 C CA . LEU A 1 76 ? 4.603 -0.556 7.801 1.00 96.00 76 LEU A CA 1
ATOM 587 C C . LEU A 1 76 ? 6.038 -0.058 7.633 1.00 96.00 76 LEU A C 1
ATOM 589 O O . LEU A 1 76 ? 6.835 -0.725 6.972 1.00 96.00 76 LEU A O 1
ATOM 593 N N . ARG A 1 77 ? 6.384 1.065 8.273 1.00 95.19 77 ARG A N 1
ATOM 594 C CA . ARG A 1 77 ? 7.747 1.613 8.262 1.00 95.19 77 ARG A CA 1
ATOM 595 C C . ARG A 1 77 ? 8.749 0.612 8.827 1.00 95.19 77 ARG A C 1
ATOM 597 O O . ARG A 1 77 ? 9.756 0.331 8.184 1.00 95.19 77 ARG A O 1
ATOM 604 N N . GLU A 1 78 ? 8.446 -0.003 9.971 1.00 95.44 78 GLU A N 1
ATOM 605 C CA . GLU A 1 78 ? 9.316 -1.023 10.569 1.00 95.44 78 GLU A CA 1
ATOM 606 C C . GLU A 1 78 ? 9.505 -2.239 9.644 1.00 95.44 78 GLU A C 1
ATOM 608 O O . GLU A 1 78 ? 10.601 -2.792 9.546 1.00 95.44 78 GLU A O 1
ATOM 613 N N . ALA A 1 79 ? 8.446 -2.683 8.963 1.00 95.44 79 ALA A N 1
ATOM 614 C CA . ALA A 1 79 ? 8.504 -3.844 8.084 1.00 95.44 79 ALA A CA 1
ATOM 615 C C . ALA A 1 79 ? 9.273 -3.564 6.784 1.00 95.44 79 ALA A C 1
ATOM 617 O O . ALA A 1 79 ? 10.082 -4.397 6.370 1.00 95.44 79 ALA A O 1
ATOM 618 N N . ILE A 1 80 ? 9.065 -2.398 6.167 1.00 94.06 80 ILE A N 1
ATOM 619 C CA . ILE A 1 80 ? 9.780 -1.983 4.952 1.00 94.06 80 ILE A CA 1
ATOM 620 C C . ILE A 1 80 ? 11.273 -1.784 5.251 1.00 94.06 80 ILE A C 1
ATOM 622 O O . ILE A 1 80 ? 12.113 -2.321 4.524 1.00 94.06 80 ILE A O 1
ATOM 626 N N . ALA A 1 81 ? 11.609 -1.126 6.367 1.00 93.56 81 ALA A N 1
ATOM 627 C CA . ALA A 1 81 ? 12.988 -0.830 6.770 1.00 93.56 81 ALA A CA 1
ATOM 628 C C . ALA A 1 81 ? 13.870 -2.077 6.996 1.00 93.56 81 ALA A C 1
ATOM 630 O O . ALA A 1 81 ? 15.091 -1.970 7.093 1.00 93.56 81 ALA A O 1
ATOM 631 N N . LYS A 1 82 ? 13.280 -3.280 7.069 1.00 93.62 82 LYS A N 1
ATOM 632 C CA . LYS A 1 82 ? 14.028 -4.547 7.177 1.00 93.62 82 LYS A CA 1
ATOM 633 C C . LYS A 1 82 ? 14.765 -4.916 5.890 1.00 93.62 82 LYS A C 1
ATOM 635 O O . LYS A 1 82 ? 15.756 -5.637 5.967 1.00 93.62 82 LYS A O 1
ATOM 640 N N . ASN A 1 83 ? 14.276 -4.467 4.732 1.00 89.75 83 ASN A N 1
ATOM 641 C CA . ASN A 1 83 ? 14.806 -4.868 3.423 1.00 89.75 83 ASN A CA 1
ATOM 642 C C . ASN A 1 83 ? 15.072 -3.693 2.473 1.00 89.75 83 ASN A C 1
ATOM 644 O O . ASN A 1 83 ? 15.809 -3.870 1.504 1.00 89.75 83 ASN A O 1
ATOM 648 N N . TRP A 1 84 ? 14.482 -2.525 2.735 1.00 91.50 84 TRP A N 1
ATOM 649 C CA . TRP A 1 84 ? 14.549 -1.354 1.864 1.00 91.50 84 TRP A CA 1
ATOM 650 C C . TRP A 1 84 ? 14.791 -0.083 2.663 1.00 91.50 84 TRP A C 1
ATOM 652 O O . TRP A 1 84 ? 14.466 0.006 3.846 1.00 91.50 84 TRP A O 1
ATOM 662 N N . GLU A 1 85 ? 15.362 0.910 2.001 1.00 90.00 85 GLU A N 1
ATOM 663 C CA . GLU A 1 85 ? 15.630 2.211 2.590 1.00 90.00 85 GLU A CA 1
ATOM 664 C C . GLU A 1 85 ? 14.436 3.141 2.377 1.00 90.00 85 GLU A C 1
ATOM 666 O O . GLU A 1 85 ? 14.018 3.379 1.243 1.00 90.00 85 GLU A O 1
ATOM 671 N N . ILE A 1 86 ? 13.899 3.669 3.475 1.00 86.94 86 ILE A N 1
ATOM 672 C CA . ILE A 1 86 ? 12.788 4.622 3.459 1.00 86.94 86 ILE A CA 1
ATOM 673 C C . ILE A 1 86 ? 13.358 6.039 3.447 1.00 86.94 86 ILE A C 1
ATOM 675 O O . ILE A 1 86 ? 14.249 6.359 4.238 1.00 86.94 86 ILE A O 1
ATOM 679 N N . ASP A 1 87 ? 12.836 6.885 2.567 1.00 84.06 87 ASP A N 1
ATOM 680 C CA . ASP A 1 87 ? 13.030 8.324 2.635 1.00 84.06 87 ASP A CA 1
ATOM 681 C C . ASP A 1 87 ? 12.116 8.924 3.705 1.00 84.06 87 ASP A C 1
ATOM 683 O O . ASP A 1 87 ? 10.895 8.978 3.553 1.00 84.06 87 ASP A O 1
ATOM 687 N N . GLU A 1 88 ? 12.714 9.342 4.817 1.00 71.69 88 GLU A N 1
ATOM 688 C CA . GLU A 1 88 ? 12.001 10.014 5.903 1.00 71.69 88 GLU A CA 1
ATOM 689 C C . GLU A 1 88 ? 12.007 11.546 5.758 1.00 71.69 88 GLU A C 1
ATOM 691 O O . GLU A 1 88 ? 11.210 12.209 6.421 1.00 71.69 88 GLU A O 1
ATOM 696 N N . PHE A 1 89 ? 12.886 12.126 4.921 1.00 64.50 89 PHE A N 1
ATOM 697 C CA . PHE A 1 89 ? 13.179 13.571 4.945 1.00 64.50 89 PHE A CA 1
ATOM 698 C C . PHE A 1 89 ? 13.413 14.234 3.570 1.00 64.50 89 PHE A C 1
ATOM 700 O O . PHE A 1 89 ? 13.828 15.394 3.535 1.00 64.50 89 PHE A O 1
ATOM 707 N N . GLY A 1 90 ? 13.136 13.559 2.451 1.00 57.12 90 GLY A N 1
ATOM 708 C CA . GLY A 1 90 ? 13.242 14.127 1.099 1.00 57.12 90 GLY A CA 1
ATOM 709 C C . GLY A 1 90 ? 14.685 14.298 0.618 1.00 57.12 90 GLY A C 1
ATOM 710 O O . GLY A 1 90 ? 14.995 15.309 -0.015 1.00 57.12 90 GLY A O 1
ATOM 711 N N . GLY A 1 91 ? 15.584 13.393 1.020 1.00 51.91 91 GLY A N 1
ATOM 712 C CA . GLY A 1 91 ? 17.012 13.708 1.140 1.00 51.91 91 GLY A CA 1
ATOM 713 C C . GLY A 1 91 ? 18.009 13.013 0.211 1.00 51.91 91 GLY A C 1
ATOM 714 O O . GLY A 1 91 ? 19.023 13.631 -0.073 1.00 51.91 91 GLY A O 1
ATOM 715 N N . ASP A 1 92 ? 17.780 11.782 -0.256 1.00 55.00 92 ASP A N 1
ATOM 716 C CA . ASP A 1 92 ? 18.765 11.004 -1.041 1.00 55.00 92 ASP A CA 1
ATOM 717 C C . ASP A 1 92 ? 18.076 9.863 -1.828 1.00 55.00 92 ASP A C 1
ATOM 719 O O . ASP A 1 92 ? 16.901 9.579 -1.599 1.00 55.00 92 ASP A O 1
ATOM 723 N N . GLU A 1 93 ? 18.812 9.176 -2.718 1.00 63.56 93 GLU A N 1
ATOM 724 C CA . GLU A 1 93 ? 18.402 7.969 -3.472 1.00 63.56 93 GLU A CA 1
ATOM 725 C C . GLU A 1 93 ? 17.959 6.809 -2.547 1.00 63.56 93 GLU A C 1
ATOM 727 O O . GLU A 1 93 ? 18.718 5.889 -2.232 1.00 63.56 93 GLU A O 1
ATOM 732 N N . LYS A 1 94 ? 16.716 6.860 -2.066 1.00 83.44 94 LYS A N 1
ATOM 733 C CA . LYS A 1 94 ? 16.070 5.823 -1.244 1.00 83.44 94 LYS A CA 1
ATOM 734 C C . LYS A 1 94 ? 15.165 4.950 -2.099 1.00 83.44 94 LYS A C 1
ATOM 736 O O . LYS A 1 94 ? 14.897 5.262 -3.250 1.00 83.44 94 LYS A O 1
ATOM 741 N N . ASP A 1 95 ? 14.666 3.849 -1.544 1.00 84.75 95 ASP A N 1
ATOM 742 C CA . ASP A 1 95 ? 13.791 2.945 -2.299 1.00 84.75 95 ASP A CA 1
ATOM 743 C C . ASP A 1 95 ? 12.363 3.408 -2.406 1.00 84.75 95 ASP A C 1
ATOM 745 O O . ASP A 1 95 ? 11.669 3.055 -3.359 1.00 84.75 95 ASP A O 1
ATOM 749 N N . CYS A 1 96 ? 11.895 4.089 -1.370 1.00 88.56 96 CYS A N 1
ATOM 750 C CA . CYS A 1 96 ? 10.498 4.425 -1.216 1.00 88.56 96 CYS A CA 1
ATOM 751 C C . CYS A 1 96 ? 10.307 5.528 -0.188 1.00 88.56 96 CYS A C 1
ATOM 753 O O . CYS A 1 96 ? 11.174 5.757 0.652 1.00 88.56 96 CYS A O 1
ATOM 755 N N . ALA A 1 97 ? 9.127 6.130 -0.203 1.00 89.38 97 ALA A N 1
ATOM 756 C CA . ALA A 1 97 ? 8.606 6.928 0.893 1.00 89.38 97 ALA A CA 1
ATOM 757 C C . ALA A 1 97 ? 7.271 6.350 1.354 1.00 89.38 97 ALA A C 1
ATOM 759 O O . ALA A 1 97 ? 6.498 5.796 0.570 1.00 89.38 97 ALA A O 1
ATOM 760 N N . VAL A 1 98 ? 6.977 6.523 2.636 1.00 90.19 98 VAL A N 1
ATOM 761 C CA . VAL A 1 98 ? 5.652 6.280 3.209 1.00 90.19 98 VAL A CA 1
ATOM 762 C C . VAL A 1 98 ? 5.098 7.642 3.598 1.00 90.19 98 VAL A C 1
ATOM 764 O O . VAL A 1 98 ? 5.788 8.393 4.294 1.00 90.19 98 VAL A O 1
ATOM 767 N N . SER A 1 99 ? 3.886 7.969 3.146 1.00 87.81 99 SER A N 1
ATOM 768 C CA . SER A 1 99 ? 3.244 9.243 3.483 1.00 87.81 99 SER A CA 1
ATOM 769 C C . SER A 1 99 ? 3.104 9.387 5.004 1.00 87.81 99 SER A C 1
ATOM 771 O O . SER A 1 99 ? 3.010 8.399 5.730 1.00 87.81 99 SER A O 1
ATOM 773 N N . ASP A 1 100 ? 3.119 10.608 5.516 1.00 80.88 100 ASP A N 1
ATOM 774 C CA . ASP A 1 100 ? 2.767 10.930 6.902 1.00 80.88 100 ASP A CA 1
ATOM 775 C C . ASP A 1 100 ? 1.314 11.428 7.030 1.00 80.88 100 ASP A C 1
ATOM 777 O O . ASP A 1 100 ? 0.816 11.657 8.136 1.00 80.88 100 ASP A O 1
ATOM 781 N N . GLU A 1 101 ? 0.602 11.569 5.907 1.00 80.75 101 GLU A N 1
ATOM 782 C CA . GLU A 1 101 ? -0.729 12.156 5.863 1.00 80.75 101 GLU A CA 1
ATOM 783 C C . GLU A 1 101 ? -1.830 11.100 6.036 1.00 80.75 101 GLU A C 1
ATOM 785 O O . GLU A 1 101 ? -1.994 10.181 5.233 1.00 80.75 101 GLU A O 1
ATOM 790 N N . TRP A 1 102 ? -2.676 11.291 7.053 1.00 85.19 102 TRP A N 1
ATOM 791 C CA . TRP A 1 102 ? -3.924 10.544 7.199 1.00 85.19 102 TRP A CA 1
ATOM 792 C C . TRP A 1 102 ? -5.142 11.380 6.803 1.00 85.19 102 TRP A C 1
ATOM 794 O O . TRP A 1 102 ? -5.473 12.381 7.443 1.00 85.19 102 TRP A O 1
ATOM 804 N N . GLN A 1 103 ? -5.889 10.906 5.805 1.00 80.44 103 GLN A N 1
ATOM 805 C CA . GLN A 1 103 ? -7.039 11.621 5.234 1.00 80.44 103 GLN A CA 1
ATOM 8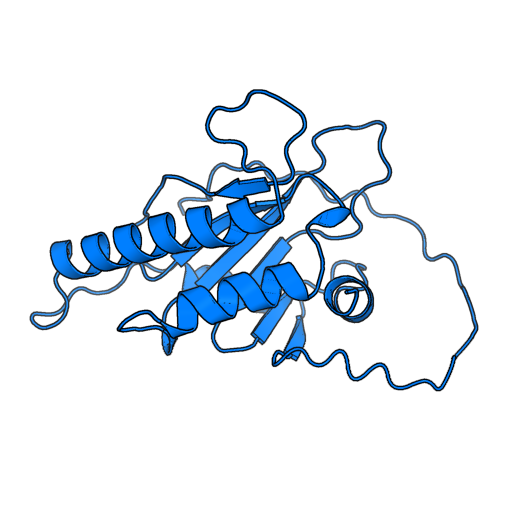06 C C . GLN A 1 103 ? -8.406 11.191 5.810 1.00 80.44 103 GLN A C 1
ATOM 808 O O . GLN A 1 103 ? -9.457 11.538 5.271 1.00 80.44 103 GLN A O 1
ATOM 813 N N . GLY A 1 104 ? -8.435 10.459 6.932 1.00 79.06 104 GLY A N 1
ATOM 814 C CA . GLY A 1 104 ? -9.687 10.143 7.640 1.00 79.06 104 GLY A CA 1
ATOM 815 C C . GLY A 1 104 ? -10.400 8.855 7.202 1.00 79.06 104 GLY A C 1
ATOM 816 O O . GLY A 1 104 ? -11.585 8.681 7.502 1.00 79.06 104 GLY A O 1
ATOM 817 N N . GLY A 1 105 ? -9.709 7.953 6.501 1.00 87.81 105 GLY A N 1
ATOM 818 C CA . GLY A 1 105 ? -10.255 6.679 6.022 1.00 87.81 105 GLY A CA 1
ATOM 819 C C . GLY A 1 105 ? -9.348 5.476 6.287 1.00 87.81 105 GLY A C 1
ATOM 820 O O . GLY A 1 105 ? -8.322 5.599 6.954 1.00 87.81 105 GLY A O 1
ATOM 821 N N . PHE A 1 106 ? -9.740 4.319 5.747 1.00 92.31 106 PHE A N 1
ATOM 822 C CA . PHE A 1 106 ? -8.945 3.081 5.733 1.00 92.31 106 PHE A CA 1
ATOM 823 C C . PHE A 1 106 ? -7.992 3.058 4.526 1.00 92.31 106 PHE A C 1
ATOM 825 O O . PHE A 1 106 ? -7.957 2.104 3.748 1.00 92.31 106 PHE A O 1
ATOM 832 N N . PHE A 1 107 ? -7.257 4.150 4.345 1.00 92.62 107 PHE A N 1
ATOM 833 C CA . PHE A 1 107 ? -6.382 4.368 3.205 1.00 92.62 107 PHE A CA 1
ATOM 834 C C . PHE A 1 107 ? -5.046 4.910 3.694 1.00 92.62 107 PHE A C 1
ATOM 836 O O . PHE A 1 107 ? -5.016 5.844 4.498 1.00 92.62 107 PHE A O 1
ATOM 843 N N . HIS A 1 108 ? -3.964 4.310 3.211 1.00 93.88 108 HIS A N 1
ATOM 844 C CA . HIS A 1 108 ? -2.603 4.802 3.385 1.00 93.88 108 HIS A CA 1
ATOM 845 C C . HIS A 1 108 ? -1.862 4.725 2.046 1.00 93.88 108 HIS A C 1
ATOM 847 O O . HIS A 1 108 ? -2.306 4.020 1.138 1.00 93.88 108 HIS A O 1
ATOM 853 N N . CYS A 1 109 ? -0.767 5.459 1.889 1.00 92.31 109 CYS A N 1
ATOM 854 C CA . CYS A 1 109 ? -0.063 5.559 0.618 1.00 92.31 109 CYS A CA 1
ATOM 855 C C . CYS A 1 109 ? 1.444 5.789 0.763 1.00 92.31 109 CYS A C 1
ATOM 857 O O . CYS A 1 109 ? 1.960 6.115 1.836 1.00 92.31 109 CYS A O 1
ATOM 859 N N . GLY A 1 110 ? 2.156 5.593 -0.342 1.00 89.88 110 GLY A N 1
ATOM 860 C CA . GLY A 1 110 ? 3.581 5.867 -0.456 1.00 89.88 110 GLY A CA 1
ATOM 861 C C . GLY A 1 110 ? 4.082 5.812 -1.894 1.00 89.88 110 GLY A C 1
ATOM 862 O O . GLY A 1 110 ? 3.356 5.423 -2.814 1.00 89.88 110 GLY A O 1
ATOM 863 N N . GLY A 1 111 ? 5.338 6.210 -2.061 1.00 88.06 111 GLY A N 1
ATOM 864 C CA . GLY A 1 111 ? 6.053 6.223 -3.332 1.00 88.06 111 GLY A CA 1
ATOM 865 C C . GLY A 1 111 ? 7.103 5.117 -3.394 1.00 88.06 111 GLY A C 1
ATOM 866 O O . GLY A 1 111 ? 7.730 4.816 -2.383 1.00 88.06 111 GLY A O 1
ATOM 867 N N . ILE A 1 112 ? 7.315 4.520 -4.563 1.00 86.44 112 ILE A N 1
ATOM 868 C CA . ILE A 1 112 ? 8.475 3.680 -4.887 1.00 86.44 112 ILE A CA 1
ATOM 869 C C . ILE A 1 112 ? 9.384 4.460 -5.826 1.00 86.44 112 ILE A C 1
ATOM 871 O O . ILE A 1 112 ? 8.908 4.987 -6.824 1.00 86.44 112 ILE A O 1
ATOM 875 N N . TYR A 1 113 ? 10.683 4.428 -5.555 1.00 82.25 113 TYR A N 1
ATOM 876 C CA . TYR A 1 113 ? 11.717 5.151 -6.292 1.00 82.25 113 TYR A CA 1
ATOM 877 C C . TYR A 1 113 ? 12.718 4.240 -6.992 1.00 82.25 113 TYR A C 1
ATOM 879 O O . TYR A 1 113 ? 13.414 4.679 -7.901 1.00 82.25 113 TYR A O 1
ATOM 887 N N . THR A 1 114 ? 12.793 2.960 -6.606 1.00 78.12 114 THR A N 1
ATOM 888 C CA . THR A 1 114 ? 13.753 2.017 -7.192 1.00 78.12 114 THR A CA 1
ATOM 889 C C . THR A 1 114 ? 13.093 0.741 -7.703 1.00 78.12 114 THR A C 1
ATOM 891 O O . THR A 1 114 ? 12.128 0.205 -7.153 1.00 78.12 114 THR A O 1
ATOM 894 N N . ASN A 1 115 ? 13.685 0.168 -8.752 1.00 76.44 115 ASN A N 1
ATOM 895 C CA . ASN A 1 115 ? 13.265 -1.124 -9.295 1.00 76.44 115 ASN A CA 1
ATOM 896 C C . ASN A 1 115 ? 13.414 -2.282 -8.285 1.00 76.44 115 ASN A C 1
ATOM 898 O O . ASN A 1 115 ? 12.745 -3.306 -8.437 1.00 76.44 115 ASN A O 1
ATOM 902 N N . ARG A 1 116 ? 14.286 -2.158 -7.266 1.00 79.19 116 ARG A N 1
ATOM 903 C CA . ARG A 1 116 ? 14.559 -3.254 -6.315 1.00 79.19 116 ARG A CA 1
ATOM 904 C C . ARG A 1 116 ? 13.411 -3.512 -5.344 1.00 79.19 116 ARG A C 1
ATOM 906 O O . ARG A 1 116 ? 13.209 -4.659 -4.947 1.00 79.19 116 ARG A O 1
ATOM 913 N N . ILE A 1 117 ? 12.664 -2.476 -4.958 1.00 85.00 117 ILE A N 1
ATOM 914 C CA . ILE A 1 117 ? 11.529 -2.638 -4.043 1.00 85.00 117 ILE A CA 1
ATOM 915 C C . ILE A 1 117 ? 10.280 -3.131 -4.764 1.00 85.00 117 ILE A C 1
ATOM 917 O O . ILE A 1 117 ? 9.440 -3.781 -4.147 1.00 85.00 117 ILE A O 1
ATOM 921 N N . CYS A 1 118 ? 10.167 -2.924 -6.079 1.00 83.44 118 CYS A N 1
ATOM 922 C CA . CYS A 1 118 ? 8.982 -3.371 -6.792 1.00 83.44 118 CYS A CA 1
ATOM 923 C C . CYS A 1 118 ? 9.001 -4.870 -7.136 1.00 83.44 118 CYS A C 1
ATOM 925 O O . CYS A 1 118 ? 9.242 -5.297 -8.268 1.00 83.44 118 CYS A O 1
ATOM 927 N N . CYS A 1 119 ? 8.739 -5.685 -6.11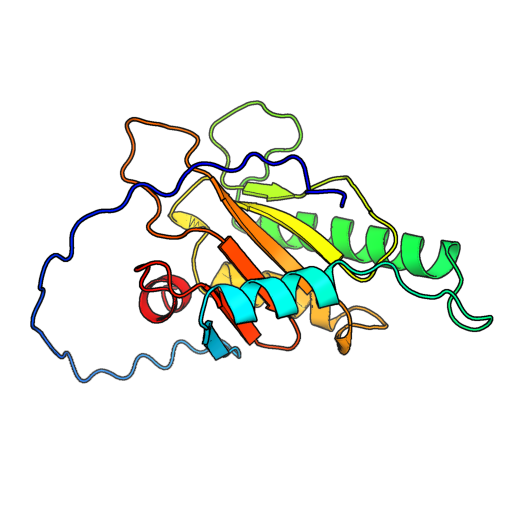8 1.00 86.75 119 CYS A N 1
ATOM 928 C CA . CYS A 1 119 ? 8.753 -7.140 -6.168 1.00 86.75 119 CYS A CA 1
ATOM 929 C C . CYS A 1 119 ? 7.630 -7.741 -5.308 1.00 86.75 119 CYS A C 1
ATOM 931 O O . CYS A 1 119 ? 6.900 -7.042 -4.600 1.00 86.75 119 CYS A O 1
ATOM 933 N N . GLY A 1 120 ? 7.490 -9.067 -5.343 1.00 90.19 120 GLY A N 1
ATOM 934 C CA . GLY A 1 120 ? 6.448 -9.746 -4.573 1.00 90.19 120 GLY A CA 1
ATOM 935 C C . GLY A 1 120 ? 6.652 -9.680 -3.061 1.00 90.19 120 GLY A C 1
ATOM 936 O O . GLY A 1 120 ? 5.668 -9.662 -2.323 1.00 90.19 120 GLY A O 1
ATOM 937 N N . ASN A 1 121 ? 7.901 -9.574 -2.586 1.00 92.00 121 ASN A N 1
ATOM 938 C CA . ASN A 1 121 ? 8.183 -9.431 -1.154 1.00 92.00 121 ASN A CA 1
ATOM 939 C C . ASN A 1 121 ? 7.611 -8.122 -0.606 1.00 92.00 121 ASN A C 1
ATOM 941 O O . ASN A 1 121 ? 7.086 -8.115 0.503 1.00 92.00 121 ASN A O 1
ATOM 945 N N . TYR A 1 122 ? 7.676 -7.032 -1.374 1.00 92.38 122 TYR A N 1
ATOM 946 C CA . TYR A 1 122 ? 7.117 -5.744 -0.968 1.00 92.38 122 TYR A CA 1
ATOM 947 C C . TYR A 1 122 ? 5.596 -5.819 -0.815 1.00 92.38 122 TYR A C 1
ATOM 949 O O . TYR A 1 122 ? 5.056 -5.489 0.240 1.00 92.38 122 TYR A O 1
ATOM 957 N N . VAL A 1 123 ? 4.910 -6.371 -1.822 1.00 94.00 123 VAL A N 1
ATOM 958 C CA . VAL A 1 123 ? 3.453 -6.578 -1.772 1.00 94.00 123 VAL A CA 1
ATOM 959 C C . VAL A 1 123 ? 3.065 -7.466 -0.590 1.00 94.00 123 VAL A C 1
ATOM 961 O O . VAL A 1 123 ? 2.139 -7.141 0.151 1.00 94.00 123 VAL A O 1
ATOM 964 N N . GLN A 1 124 ? 3.777 -8.577 -0.385 1.00 94.44 124 GLN A N 1
ATOM 965 C CA . GLN A 1 124 ? 3.505 -9.486 0.727 1.00 94.44 124 GLN A CA 1
ATOM 966 C C . GLN A 1 124 ? 3.753 -8.816 2.084 1.00 94.44 124 GLN A C 1
ATOM 968 O O . GLN A 1 124 ? 2.948 -8.995 2.989 1.00 94.44 124 GLN A O 1
ATOM 973 N N . THR A 1 125 ? 4.802 -7.998 2.208 1.00 95.25 125 THR A N 1
ATOM 974 C CA . THR A 1 125 ? 5.103 -7.234 3.431 1.00 95.25 125 THR A CA 1
ATOM 975 C C . THR A 1 125 ? 3.939 -6.318 3.803 1.00 95.25 125 THR A C 1
ATOM 977 O O . THR A 1 125 ? 3.486 -6.323 4.946 1.00 95.25 125 THR A O 1
ATOM 980 N N . ILE A 1 126 ? 3.396 -5.585 2.829 1.00 96.38 126 ILE A N 1
ATOM 981 C CA . ILE A 1 126 ? 2.238 -4.708 3.043 1.00 96.38 126 ILE A CA 1
ATOM 982 C C . ILE A 1 126 ? 1.001 -5.516 3.433 1.00 96.38 126 ILE A C 1
ATOM 984 O O . ILE A 1 126 ? 0.292 -5.147 4.367 1.00 96.38 126 ILE A O 1
ATOM 988 N N . LEU A 1 127 ? 0.747 -6.637 2.755 1.00 96.06 127 LEU A N 1
ATOM 989 C CA . LEU A 1 127 ? -0.383 -7.512 3.072 1.00 96.06 127 LEU A CA 1
ATOM 990 C C . LEU A 1 127 ? -0.286 -8.121 4.474 1.00 96.06 127 LEU A C 1
ATOM 992 O O . LEU A 1 127 ? -1.309 -8.226 5.148 1.00 96.06 127 LEU A O 1
ATOM 996 N N . ASP A 1 128 ? 0.911 -8.502 4.915 1.00 95.31 128 ASP A N 1
ATOM 997 C CA . ASP A 1 128 ? 1.139 -9.062 6.248 1.00 95.31 128 ASP A CA 1
ATOM 998 C C . ASP A 1 128 ? 0.897 -8.005 7.335 1.00 95.31 128 ASP A C 1
ATOM 1000 O O . ASP A 1 128 ? 0.242 -8.294 8.339 1.00 95.31 128 ASP A O 1
ATOM 1004 N N . VAL A 1 129 ? 1.347 -6.764 7.110 1.00 97.25 129 VAL A N 1
ATOM 1005 C CA . VAL A 1 129 ? 1.072 -5.633 8.010 1.00 97.25 129 VAL A CA 1
ATOM 1006 C C . VAL A 1 129 ? -0.426 -5.323 8.054 1.00 97.25 129 VAL A C 1
ATOM 1008 O O . VAL A 1 129 ? -0.995 -5.245 9.142 1.00 97.25 129 VAL A O 1
ATOM 1011 N N . ILE A 1 130 ? -1.088 -5.215 6.896 1.00 96.56 130 ILE A N 1
ATOM 1012 C CA . ILE A 1 130 ? -2.541 -5.000 6.820 1.00 96.56 130 ILE A CA 1
ATOM 1013 C C . ILE A 1 130 ? -3.286 -6.120 7.552 1.00 96.56 130 ILE A C 1
ATOM 1015 O O . ILE A 1 130 ? -4.201 -5.845 8.324 1.00 96.56 130 ILE A O 1
ATOM 1019 N N . GLY A 1 131 ? -2.883 -7.378 7.352 1.00 95.25 131 GLY A N 1
ATOM 1020 C CA . GLY A 1 131 ? -3.508 -8.558 7.951 1.00 95.25 131 GLY A CA 1
ATOM 1021 C C . GLY A 1 131 ? -3.491 -8.585 9.483 1.00 95.25 131 GLY A C 1
ATOM 1022 O O . GLY A 1 131 ? -4.330 -9.261 10.079 1.00 95.25 131 GLY A O 1
ATOM 1023 N N . ALA A 1 132 ? -2.583 -7.843 10.121 1.00 95.31 132 ALA A N 1
ATOM 1024 C CA . ALA A 1 132 ? -2.479 -7.738 11.575 1.00 95.31 132 ALA A CA 1
ATOM 1025 C C . ALA A 1 132 ? -3.378 -6.643 12.192 1.00 95.31 132 ALA A C 1
ATOM 1027 O O . ALA A 1 132 ? -3.458 -6.543 13.419 1.00 95.31 132 ALA A O 1
ATOM 1028 N N . LEU A 1 133 ? -4.055 -5.825 11.376 1.00 94.50 133 LEU A N 1
ATOM 1029 C CA . LEU A 1 133 ? -4.886 -4.713 11.847 1.00 94.50 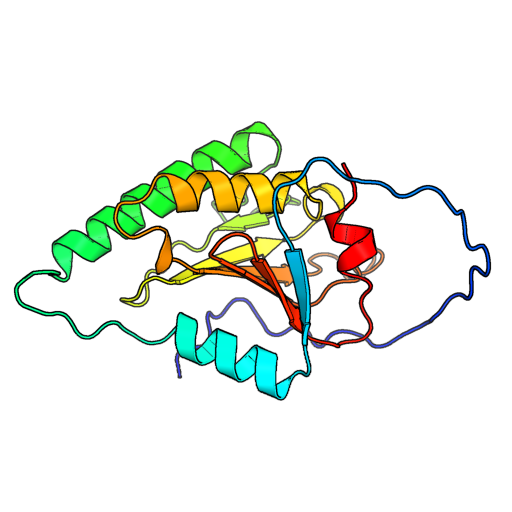133 LEU A CA 1
ATOM 1030 C C . LEU A 1 133 ? -6.323 -5.153 12.206 1.00 94.50 133 LEU A C 1
ATOM 1032 O O . LEU A 1 133 ? -6.869 -6.056 11.564 1.00 94.50 133 LEU A O 1
ATOM 1036 N N . PRO A 1 134 ? -6.980 -4.496 13.188 1.00 90.75 134 PRO A N 1
ATOM 1037 C CA . PRO A 1 134 ? -8.366 -4.778 13.585 1.00 90.75 134 PRO A CA 1
ATOM 1038 C C . PRO A 1 134 ? -9.393 -4.758 12.443 1.00 90.75 134 PRO A C 1
ATOM 1040 O O . PRO A 1 134 ? -10.335 -5.547 12.472 1.00 90.75 134 PRO A O 1
ATOM 1043 N N . HIS A 1 135 ? -9.208 -3.898 11.438 1.00 92.62 135 HIS A N 1
ATOM 1044 C CA . HIS A 1 135 ? -10.062 -3.810 10.249 1.00 92.62 135 HIS A CA 1
ATOM 1045 C C . HIS A 1 135 ? -9.276 -4.113 8.966 1.00 92.62 135 HIS A C 1
ATOM 1047 O O . HIS A 1 135 ? -9.365 -3.386 7.972 1.00 92.62 135 HIS A O 1
ATOM 1053 N N . SER A 1 136 ? -8.467 -5.174 8.991 1.00 92.81 136 SER A N 1
ATOM 1054 C CA . SER A 1 136 ? -7.604 -5.596 7.877 1.00 92.81 136 SER A CA 1
ATOM 1055 C C . SER A 1 136 ? -8.331 -5.763 6.537 1.00 92.81 136 SER A C 1
ATOM 1057 O O . SER A 1 136 ? -7.748 -5.545 5.477 1.00 92.81 136 SER A O 1
ATOM 1059 N N . ASP A 1 137 ? -9.621 -6.096 6.555 1.00 91.44 137 ASP A N 1
ATOM 1060 C CA . ASP A 1 137 ? -10.459 -6.213 5.366 1.00 91.44 137 ASP A CA 1
ATOM 1061 C C . ASP A 1 137 ? -10.819 -4.856 4.737 1.00 91.44 137 ASP A C 1
ATOM 1063 O O . ASP A 1 137 ? -11.246 -4.812 3.585 1.00 91.44 137 ASP A O 1
ATOM 1067 N N . ARG A 1 138 ? -10.648 -3.745 5.454 1.00 91.81 138 ARG A N 1
ATOM 1068 C CA . ARG A 1 138 ? -11.009 -2.399 4.985 1.00 91.81 138 ARG A CA 1
ATOM 1069 C C . ARG A 1 138 ? -9.808 -1.591 4.514 1.00 91.81 138 ARG A C 1
ATOM 1071 O O . ARG A 1 138 ? -9.982 -0.719 3.665 1.00 91.81 138 ARG A O 1
ATOM 1078 N N . TRP A 1 139 ? -8.623 -1.874 5.049 1.00 94.56 139 TRP A N 1
ATOM 1079 C CA . TRP A 1 139 ? -7.398 -1.154 4.713 1.00 94.56 139 TRP A CA 1
ATOM 1080 C C . TRP A 1 139 ? -6.972 -1.368 3.263 1.00 94.56 139 TRP A C 1
ATOM 1082 O O . TRP A 1 139 ? -6.932 -2.488 2.750 1.00 94.56 139 TRP A O 1
ATOM 1092 N N . THR A 1 140 ? -6.628 -0.259 2.617 1.00 95.38 140 THR A N 1
ATOM 1093 C CA . 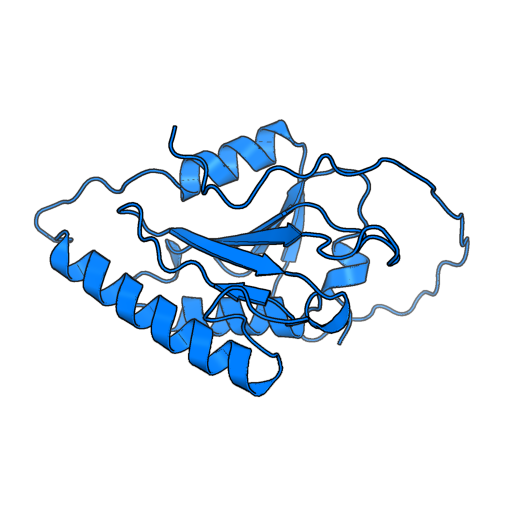THR A 1 140 ? -5.991 -0.218 1.303 1.00 95.38 140 THR A CA 1
ATOM 1094 C C . THR A 1 140 ? -4.692 0.562 1.415 1.00 95.38 140 THR A C 1
ATOM 1096 O O . THR A 1 140 ? -4.663 1.629 2.029 1.00 95.38 140 THR A O 1
ATOM 1099 N N . TYR A 1 141 ? -3.635 0.034 0.808 1.00 95.88 141 TYR A N 1
ATOM 1100 C CA . TYR A 1 141 ? -2.394 0.763 0.599 1.00 95.88 141 TYR A CA 1
ATOM 1101 C C . TYR A 1 141 ? -2.236 1.106 -0.879 1.00 95.88 141 TYR A C 1
ATOM 1103 O O . TYR A 1 141 ? -2.356 0.223 -1.729 1.00 95.88 141 TYR A O 1
ATOM 1111 N N . HIS A 1 142 ? -1.988 2.370 -1.192 1.00 94.50 142 HIS A N 1
ATOM 1112 C CA . HIS A 1 142 ? -1.677 2.824 -2.544 1.00 94.50 142 HIS A CA 1
ATOM 1113 C C . HIS A 1 142 ? -0.182 3.039 -2.715 1.00 94.50 142 HIS A C 1
ATOM 1115 O O . HIS A 1 142 ? 0.469 3.666 -1.884 1.00 94.50 142 HIS A O 1
ATOM 1121 N N . THR A 1 143 ? 0.344 2.532 -3.820 1.00 90.81 143 THR A N 1
ATOM 1122 C CA . THR A 1 143 ? 1.728 2.730 -4.217 1.00 90.81 143 THR A CA 1
ATOM 1123 C C . THR A 1 143 ? 1.757 3.491 -5.534 1.00 90.81 143 THR A C 1
ATOM 1125 O O . THR A 1 143 ? 1.272 2.985 -6.551 1.00 90.81 143 THR A O 1
ATOM 1128 N N . ALA A 1 144 ? 2.357 4.678 -5.524 1.00 87.25 144 ALA A N 1
ATOM 1129 C CA . ALA A 1 144 ? 2.785 5.368 -6.735 1.00 87.25 144 ALA A CA 1
ATOM 1130 C C . ALA A 1 144 ? 4.232 4.975 -7.043 1.00 87.25 144 ALA A C 1
ATOM 1132 O O . ALA A 1 144 ? 5.068 4.933 -6.145 1.00 87.25 144 ALA A O 1
ATOM 1133 N N . VAL A 1 145 ? 4.542 4.651 -8.292 1.00 79.31 145 VAL A N 1
ATOM 1134 C CA . VAL A 1 145 ? 5.921 4.436 -8.725 1.00 79.31 145 VAL A CA 1
ATOM 1135 C C . VAL A 1 145 ? 6.403 5.727 -9.369 1.00 79.31 145 VAL A C 1
ATOM 1137 O O . VAL A 1 145 ? 5.872 6.168 -10.386 1.00 79.31 145 VAL A O 1
ATOM 1140 N N . GLU A 1 146 ? 7.389 6.354 -8.744 1.00 70.00 146 GLU A N 1
ATOM 1141 C CA . GLU A 1 146 ? 7.927 7.647 -9.139 1.00 70.00 146 GLU A CA 1
ATOM 1142 C C . GLU A 1 146 ? 9.353 7.443 -9.641 1.00 70.00 146 GLU A C 1
ATOM 1144 O O . GLU A 1 146 ? 10.183 6.834 -8.968 1.00 70.00 146 GLU A O 1
ATOM 1149 N N . ASN A 1 147 ? 9.649 7.940 -10.840 1.00 61.91 147 ASN A N 1
ATOM 1150 C CA . ASN A 1 147 ? 11.030 8.007 -11.289 1.00 61.91 147 ASN A CA 1
ATOM 1151 C C . ASN A 1 147 ? 11.642 9.305 -10.756 1.00 61.91 147 ASN A C 1
ATOM 1153 O O . ASN A 1 147 ? 11.255 10.384 -11.203 1.00 61.91 147 ASN A O 1
ATOM 1157 N N . LEU A 1 148 ? 12.559 9.202 -9.791 1.00 57.34 148 LEU A N 1
ATOM 1158 C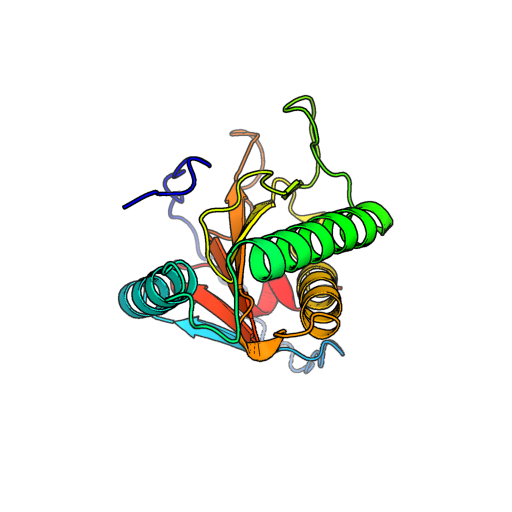 CA . LEU A 1 148 ? 13.288 10.366 -9.276 1.00 57.34 148 LEU A CA 1
ATOM 1159 C C . LEU A 1 148 ? 14.433 10.791 -10.213 1.00 57.34 148 LEU A C 1
ATOM 1161 O O . LEU A 1 148 ? 14.834 11.953 -10.176 1.00 57.34 148 LEU A O 1
ATOM 1165 N N . ASN A 1 149 ? 14.912 9.885 -11.077 1.00 55.41 149 ASN A N 1
ATOM 1166 C CA . ASN A 1 149 ? 16.032 10.112 -11.990 1.00 55.41 149 ASN A CA 1
ATOM 1167 C C . ASN A 1 149 ? 15.576 10.004 -13.458 1.00 55.41 149 ASN A C 1
ATOM 1169 O O . ASN A 1 149 ? 15.393 8.907 -13.986 1.00 55.41 149 ASN A O 1
ATOM 1173 N N . ASP A 1 150 ? 15.464 11.142 -14.155 1.00 53.62 150 ASP A N 1
ATOM 1174 C CA . ASP A 1 150 ? 15.113 11.205 -15.591 1.00 53.62 150 ASP A CA 1
ATOM 1175 C C . ASP A 1 150 ? 16.066 10.385 -16.495 1.00 53.62 150 ASP A C 1
ATOM 1177 O O . ASP A 1 150 ? 15.690 9.994 -17.603 1.00 53.62 150 ASP A O 1
ATOM 1181 N N . ASP A 1 151 ? 17.283 10.102 -16.014 1.00 53.31 151 ASP A N 1
ATOM 1182 C CA . ASP A 1 151 ? 18.341 9.380 -16.731 1.00 53.31 151 ASP A CA 1
ATOM 1183 C C . ASP A 1 151 ? 18.362 7.858 -16.468 1.00 53.31 151 ASP A C 1
ATOM 1185 O O . ASP A 1 151 ? 19.107 7.125 -17.127 1.00 53.31 151 ASP A O 1
ATOM 1189 N N . GLU A 1 152 ? 17.555 7.353 -15.528 1.00 51.41 152 GLU A N 1
ATOM 1190 C CA . GLU A 1 152 ? 17.456 5.920 -15.244 1.00 51.41 152 GLU A CA 1
ATOM 1191 C C . GLU A 1 152 ? 16.303 5.259 -16.009 1.00 51.41 152 GLU A C 1
ATOM 1193 O O . GLU A 1 152 ? 15.260 5.881 -16.238 1.00 51.41 152 GLU A O 1
ATOM 1198 N N . PRO A 1 153 ? 16.457 3.983 -16.427 1.00 47.41 153 PRO A N 1
ATOM 1199 C CA . PRO A 1 153 ? 15.384 3.262 -17.089 1.00 47.41 153 PRO A CA 1
ATOM 1200 C C . PRO A 1 153 ? 14.151 3.247 -16.188 1.00 47.41 153 PRO A C 1
ATOM 1202 O O . PRO A 1 153 ? 14.168 2.663 -15.102 1.00 47.41 153 PRO A O 1
ATOM 1205 N N . VAL A 1 154 ? 13.093 3.890 -16.692 1.00 51.91 154 VAL A N 1
ATOM 1206 C CA . VAL A 1 154 ? 11.771 3.996 -16.074 1.00 51.91 154 VAL A CA 1
ATOM 1207 C C . VAL A 1 154 ? 11.406 2.653 -15.456 1.00 51.91 154 VAL A C 1
ATOM 1209 O O . VAL A 1 154 ? 11.376 1.626 -16.144 1.00 51.91 154 VAL A O 1
ATOM 1212 N N . ILE A 1 155 ? 11.143 2.654 -14.148 1.00 54.50 155 ILE A N 1
ATOM 1213 C CA . ILE A 1 155 ? 10.480 1.531 -13.492 1.00 54.50 155 ILE A CA 1
ATOM 1214 C C . ILE A 1 155 ? 9.184 1.334 -14.275 1.00 54.50 155 ILE A C 1
ATOM 1216 O O . ILE A 1 155 ? 8.346 2.225 -14.286 1.00 54.50 155 ILE A O 1
ATOM 1220 N N . GLY A 1 156 ? 9.060 0.228 -15.012 1.00 51.72 156 GLY A N 1
ATOM 1221 C CA . GLY A 1 156 ? 7.941 -0.025 -15.928 1.00 51.72 156 GLY A CA 1
ATOM 1222 C C . GLY A 1 156 ? 6.638 -0.315 -15.187 1.00 51.72 156 GLY A C 1
ATOM 1223 O O . GLY A 1 156 ? 6.118 -1.427 -15.283 1.00 51.72 156 GLY A O 1
ATOM 1224 N N . LEU A 1 157 ? 6.179 0.637 -14.378 1.00 60.00 157 LEU A N 1
ATOM 1225 C CA . LEU A 1 157 ? 5.014 0.604 -13.509 1.00 60.00 157 LEU A CA 1
ATOM 1226 C C . LEU A 1 157 ? 4.516 2.039 -13.294 1.00 60.00 157 LEU A C 1
ATOM 1228 O O . LEU A 1 157 ? 5.323 2.941 -13.093 1.00 60.00 157 LEU A O 1
ATOM 1232 N N . GLY A 1 158 ? 3.198 2.237 -13.301 1.00 75.31 158 GLY A N 1
ATOM 1233 C CA . GLY A 1 158 ? 2.565 3.500 -12.918 1.00 75.31 158 GLY A CA 1
ATOM 1234 C C . GLY A 1 158 ? 2.198 3.521 -11.435 1.00 75.31 158 GLY A C 1
ATOM 1235 O O . GLY A 1 158 ? 2.966 3.934 -10.576 1.00 75.31 158 GLY A O 1
ATOM 1236 N N . GLU A 1 159 ? 1.002 3.047 -11.112 1.00 88.06 159 GLU A N 1
ATOM 1237 C CA . GLU A 1 159 ? 0.489 2.987 -9.739 1.00 88.06 159 GLU A CA 1
ATOM 1238 C C . GLU A 1 159 ? -0.252 1.669 -9.493 1.00 88.06 159 GLU A C 1
ATOM 1240 O O . GLU A 1 159 ? -0.656 0.995 -10.443 1.00 88.06 159 GLU A O 1
ATOM 1245 N N . PHE A 1 160 ? -0.408 1.262 -8.232 1.00 92.56 160 PHE A N 1
ATOM 1246 C CA . PHE A 1 160 ? -1.248 0.119 -7.871 1.00 92.56 160 PHE A CA 1
ATOM 1247 C C . PHE A 1 160 ? -1.769 0.197 -6.431 1.00 92.56 160 PHE A C 1
ATOM 1249 O O . PHE A 1 160 ? -1.214 0.873 -5.568 1.00 92.56 160 PHE A O 1
ATOM 1256 N N . LEU A 1 161 ? -2.854 -0.532 -6.167 1.00 94.94 161 LEU A N 1
ATOM 1257 C CA . LEU A 1 161 ? -3.485 -0.657 -4.853 1.00 94.94 161 LEU A CA 1
ATOM 1258 C C . LEU A 1 161 ? -3.280 -2.060 -4.295 1.00 94.94 161 LEU A C 1
ATOM 1260 O O . LEU A 1 161 ? -3.479 -3.040 -5.010 1.00 94.94 161 LEU A O 1
ATOM 1264 N N . ILE A 1 162 ? -2.977 -2.164 -3.006 1.00 95.69 162 ILE A N 1
ATOM 1265 C CA . ILE A 1 162 ? -2.839 -3.417 -2.263 1.00 95.69 162 ILE A CA 1
ATOM 1266 C C . ILE A 1 162 ? -3.936 -3.482 -1.201 1.00 95.69 162 ILE A C 1
ATOM 1268 O O . ILE A 1 162 ? -4.019 -2.621 -0.325 1.00 95.69 162 ILE A O 1
ATOM 1272 N N . ARG A 1 163 ? -4.783 -4.513 -1.264 1.00 94.00 163 ARG A N 1
ATOM 1273 C CA . ARG A 1 163 ? -5.833 -4.776 -0.264 1.00 94.00 163 ARG A CA 1
ATOM 1274 C C . ARG A 1 163 ? -6.310 -6.220 -0.322 1.00 94.00 163 ARG A C 1
ATOM 1276 O O . ARG A 1 163 ? -6.415 -6.788 -1.404 1.00 94.00 163 ARG A O 1
ATOM 1283 N N . GLN A 1 164 ? -6.665 -6.808 0.821 1.00 91.12 164 GLN A N 1
ATOM 1284 C CA . GLN A 1 164 ? -7.356 -8.110 0.896 1.00 91.12 164 GLN A CA 1
ATOM 1285 C C . GLN A 1 164 ? -6.716 -9.231 0.040 1.00 91.12 164 GLN A C 1
ATOM 1287 O O . GLN A 1 164 ? -7.414 -9.966 -0.656 1.00 91.12 164 GLN A O 1
ATOM 1292 N N . GLY A 1 165 ? -5.384 -9.339 0.020 1.00 92.12 165 GLY A N 1
ATOM 1293 C CA . GLY A 1 165 ? -4.676 -10.344 -0.791 1.00 92.12 165 GLY A CA 1
ATOM 1294 C C . GLY A 1 165 ? -4.708 -10.085 -2.304 1.00 92.12 165 GLY A C 1
ATOM 1295 O O . GLY A 1 165 ? -4.443 -10.986 -3.099 1.00 92.12 165 GLY A O 1
ATOM 1296 N N . ASN A 1 166 ? -5.046 -8.869 -2.720 1.00 93.69 166 ASN A N 1
ATOM 1297 C CA . ASN A 1 166 ? -5.118 -8.459 -4.113 1.00 93.69 166 ASN A CA 1
ATOM 1298 C C . ASN A 1 166 ? -4.240 -7.236 -4.360 1.00 93.69 166 ASN A C 1
ATOM 1300 O O . ASN A 1 166 ? -4.157 -6.332 -3.527 1.00 93.69 166 ASN A O 1
ATOM 1304 N N . VAL A 1 167 ? -3.648 -7.210 -5.549 1.00 94.12 167 VAL A N 1
ATOM 1305 C CA . VAL A 1 167 ? -3.089 -6.019 -6.177 1.00 94.12 167 VAL A CA 1
ATOM 1306 C C . VAL A 1 167 ? -4.029 -5.607 -7.302 1.00 94.12 167 VAL A C 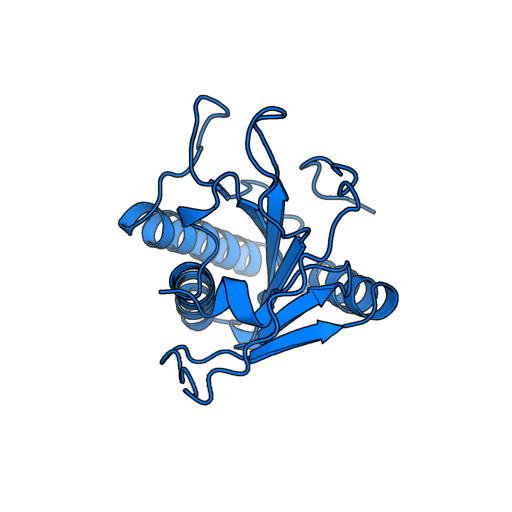1
ATOM 1308 O O . VAL A 1 167 ? -4.344 -6.437 -8.155 1.00 94.12 167 VAL A O 1
ATOM 1311 N N . PHE A 1 168 ? -4.469 -4.354 -7.314 1.00 94.44 168 PHE A N 1
ATOM 1312 C CA . PHE A 1 168 ? -5.201 -3.755 -8.428 1.00 94.44 168 PHE A CA 1
ATOM 1313 C C . PHE A 1 168 ? -4.280 -2.779 -9.139 1.00 94.44 168 PHE A C 1
ATOM 1315 O O . PHE A 1 168 ? -3.781 -1.848 -8.514 1.00 94.44 168 PHE A O 1
ATOM 1322 N N . ALA A 1 169 ? -4.058 -2.999 -10.426 1.00 91.88 169 ALA A N 1
ATOM 1323 C CA . ALA A 1 169 ? -3.205 -2.162 -11.255 1.00 91.88 169 ALA A CA 1
ATOM 1324 C C . ALA A 1 169 ? -3.964 -1.739 -12.523 1.00 91.88 169 ALA A C 1
ATOM 1326 O O . ALA A 1 169 ? -4.759 -2.540 -13.031 1.00 91.88 169 ALA A O 1
ATOM 1327 N N . PRO A 1 170 ? -3.758 -0.515 -13.031 1.00 90.69 170 PRO A N 1
ATOM 1328 C CA . PRO A 1 170 ? -4.351 -0.086 -14.287 1.00 90.69 170 PRO A CA 1
ATOM 1329 C C . PRO A 1 170 ? -3.721 -0.833 -15.474 1.00 90.69 170 PRO A C 1
ATOM 1331 O O . PRO A 1 170 ? -2.556 -1.221 -15.442 1.00 90.69 170 PRO A O 1
ATOM 1334 N N . ASP A 1 171 ? -4.497 -1.035 -16.534 1.00 88.00 171 ASP A N 1
ATOM 1335 C CA . ASP A 1 171 ? -4.011 -1.509 -17.832 1.00 88.00 171 ASP A CA 1
ATOM 1336 C C . ASP A 1 171 ? -3.355 -0.350 -18.597 1.00 88.00 171 ASP A C 1
ATOM 1338 O O . ASP A 1 171 ? -3.951 0.264 -19.481 1.00 88.00 171 ASP A O 1
ATOM 1342 N N . ASP A 1 172 ? -2.141 0.004 -18.180 1.00 83.75 172 ASP A N 1
ATOM 1343 C CA . ASP A 1 172 ? -1.356 1.135 -18.691 1.00 83.75 172 ASP A CA 1
ATOM 1344 C C . ASP A 1 172 ? -0.164 0.694 -19.566 1.00 83.75 172 ASP A C 1
ATOM 1346 O O . ASP A 1 172 ? 0.721 1.487 -19.887 1.00 83.75 172 ASP A O 1
ATOM 1350 N N . GLY A 1 173 ? -0.148 -0.581 -19.974 1.00 81.69 173 GLY A N 1
ATOM 1351 C CA . GLY A 1 173 ? 0.924 -1.194 -20.763 1.00 81.69 173 GLY A CA 1
ATOM 1352 C C . GLY A 1 173 ? 2.023 -1.870 -19.936 1.00 81.69 173 GLY A C 1
ATOM 1353 O O . GLY A 1 173 ? 2.875 -2.552 -20.510 1.00 81.69 173 GLY A O 1
ATOM 1354 N N . ASN A 1 174 ? 2.000 -1.759 -18.604 1.00 82.31 174 ASN A N 1
ATOM 1355 C CA . ASN A 1 174 ? 2.997 -2.385 -17.736 1.00 82.31 174 ASN A CA 1
ATOM 1356 C C . ASN A 1 174 ? 2.685 -3.860 -17.419 1.00 82.31 174 ASN A C 1
ATOM 1358 O O . ASN A 1 174 ? 1.546 -4.265 -17.174 1.00 82.31 174 ASN A O 1
ATOM 1362 N N . ASN A 1 175 ? 3.722 -4.705 -17.336 1.00 84.62 175 ASN A N 1
ATOM 1363 C CA . ASN A 1 175 ? 3.562 -6.131 -17.013 1.00 84.62 175 ASN A CA 1
ATOM 1364 C C . ASN A 1 175 ? 3.647 -6.404 -15.499 1.00 84.62 175 ASN A C 1
ATOM 1366 O O . ASN A 1 175 ? 4.553 -7.094 -15.014 1.00 84.62 175 ASN A O 1
ATOM 1370 N N . TYR A 1 176 ? 2.664 -5.900 -14.748 1.00 83.81 176 TYR A N 1
ATOM 1371 C CA . TYR A 1 176 ? 2.560 -6.060 -13.289 1.00 83.81 176 TYR A CA 1
ATOM 1372 C C . TYR A 1 176 ? 2.668 -7.519 -12.826 1.00 83.81 176 TYR A C 1
ATOM 1374 O O . TYR A 1 176 ? 3.318 -7.819 -11.826 1.00 83.81 176 TYR A O 1
ATOM 1382 N N . LYS A 1 177 ? 2.074 -8.458 -13.575 1.00 84.75 177 LYS A N 1
ATOM 1383 C CA . LYS A 1 177 ? 2.114 -9.894 -13.249 1.00 84.75 177 LYS A CA 1
ATOM 1384 C C . LYS A 1 177 ? 3.529 -10.465 -13.302 1.00 84.75 177 LYS A C 1
ATOM 1386 O O . LYS A 1 177 ? 3.849 -11.331 -12.492 1.00 84.75 177 LYS A O 1
ATOM 1391 N N . LYS A 1 178 ? 4.362 -10.015 -14.244 1.00 83.06 178 LYS A N 1
ATOM 1392 C CA . LYS A 1 178 ? 5.768 -10.430 -14.347 1.00 83.06 178 LYS A CA 1
ATOM 1393 C C . LYS A 1 178 ? 6.622 -9.742 -13.287 1.00 83.06 178 LYS A C 1
ATOM 1395 O O . LYS A 1 178 ? 7.487 -10.390 -12.708 1.00 83.06 178 LYS A O 1
ATOM 1400 N N . ILE A 1 179 ? 6.395 -8.453 -13.040 1.00 80.00 179 ILE A N 1
ATOM 1401 C CA . ILE A 1 179 ? 7.223 -7.644 -12.135 1.00 80.00 179 ILE A CA 1
ATOM 1402 C C . ILE A 1 179 ? 6.991 -8.045 -10.675 1.00 80.00 179 ILE A C 1
ATOM 1404 O O . ILE A 1 179 ? 7.930 -8.437 -9.987 1.00 80.00 179 ILE A O 1
ATOM 1408 N N . LEU A 1 180 ? 5.734 -8.091 -10.232 1.00 83.56 180 LEU A N 1
ATOM 1409 C CA . LEU A 1 180 ? 5.385 -8.379 -8.836 1.00 83.56 180 LEU A CA 1
ATOM 1410 C C . LEU A 1 180 ? 5.508 -9.863 -8.460 1.00 83.56 180 LEU A C 1
ATOM 1412 O O . LEU A 1 180 ? 5.333 -10.223 -7.304 1.00 83.56 180 LEU A O 1
ATOM 1416 N N . LYS A 1 181 ? 5.828 -10.747 -9.411 1.00 75.56 181 LYS A N 1
ATOM 1417 C CA . LYS A 1 181 ? 6.173 -12.150 -9.122 1.00 75.56 181 LYS A CA 1
ATOM 1418 C C . LYS A 1 181 ? 7.679 -12.397 -9.007 1.00 75.56 181 LYS A C 1
ATOM 1420 O O . LYS A 1 181 ? 8.082 -13.537 -8.764 1.00 75.56 181 LYS A O 1
ATOM 1425 N N . ARG A 1 182 ? 8.509 -11.359 -9.162 1.00 70.31 182 ARG A N 1
ATOM 1426 C CA . ARG A 1 182 ? 9.951 -11.423 -8.880 1.00 70.31 182 ARG A CA 1
ATOM 1427 C C . ARG A 1 182 ? 10.172 -11.596 -7.373 1.00 70.31 182 ARG A C 1
ATOM 1429 O O . ARG A 1 182 ? 9.393 -11.075 -6.572 1.00 70.31 182 ARG A O 1
ATOM 1436 N N . ARG A 1 183 ? 11.193 -12.379 -7.019 1.00 58.72 183 ARG A N 1
ATOM 1437 C CA . ARG A 1 183 ? 11.659 -12.543 -5.637 1.00 58.72 183 ARG A CA 1
ATOM 1438 C C . ARG A 1 183 ? 12.622 -11.437 -5.261 1.00 58.72 183 ARG A C 1
ATOM 1440 O O . ARG A 1 183 ? 13.344 -10.989 -6.176 1.00 58.72 183 ARG A O 1
#

Secondary structure (DSSP, 8-state):
----SS--PPPPP----------------S---EEEEE-HHHHHHHHHHHHSPP--BTTB-HHHHHHHHHHHHHHHHHHHTTTS-B-SSS-SS-SEEE-----SSSEEEEEE-STTT-SHHHHHHHHHHHHTSTTTTT-EEEEEE--S-TTS---S--EEEEETTEEEEE-SS--HHHHTT--

Sequence (183 aa):
MPTCEYARGKAPAFYNQDDTEESMFGLSSGFKFTVNVVAEEEYRRVYDGAAQAVILTGSLTKAALQKEFEMFDASLREAIAKNWEIDEFGGDEKDCAVSDEWQGGFFHCGGIYTNRICCGNYVQTILDVIGALPHSDRWTYHTAVENLNDDEPVIGLGEFLIRQGNVFAPDDGNNYKKILKRR

Foldseek 3Di:
DDDPPPDDDPPDDDDDDDPPDPPPDPLPLVFQAAEAADAPVVQVVVVCVLLDADDADPVRDLVNVVVLVVQLQVQLCVLCVVPWAEDPDPDDQGQKYWDPDDPRGLETEIEGADLVCQEQSNLRSSLVSLVPTPPSQSHKYKYAYDHPDPPDDGSQAGIWIRGDRYIYGYPPVGPSVVSHSHD

pLDDT: mean 76.88, std 21.01, range [29.55, 97.25]

Radius of gyration: 16.72 Å; chains: 1; bounding box: 40×39×46 Å